Protein AF-A0AAQ1GIZ4-F1 (afdb_monomer)

Mean predicted aligned error: 4.88 Å

Foldseek 3Di:
DDDQAPCVLVQLCCLCVPNHPPPDHVVSSVVVCVVCPPPDRPPHHHDDDDPD

Radius of gyration: 10.88 Å; Cα contacts (8 Å, |Δi|>4): 64; chains: 1; bounding box: 23×30×25 Å

Organism: NCBI:txid92647

Nearest PDB structures (foldseek):
  2h8w-assembly1_A  TM=2.464E-01  e=4.417E+00  Thermus thermophilus

Secondary structure (DSSP, 8-state):
-----HHHHHHHHHHHHT--TT---HHHHHHHHHHHTT---TTS-SS-----

Structure (mmCIF, N/CA/C/O backbone):
data_AF-A0AAQ1GIZ4-F1
#
_entry.id   AF-A0AAQ1GIZ4-F1
#
loop_
_atom_site.group_PDB
_atom_site.id
_atom_site.type_symbol
_atom_site.label_atom_id
_atom_site.label_alt_id
_atom_site.label_comp_id
_atom_site.label_asym_id
_atom_site.label_entity_id
_atom_site.label_seq_id
_atom_site.pdbx_PDB_ins_code
_atom_site.Cartn_x
_atom_site.Cartn_y
_atom_site.Cartn_z
_atom_site.occupancy
_atom_site.B_iso_or_equiv
_atom_site.auth_seq_id
_atom_site.auth_comp_id
_atom_site.auth_asym_id
_atom_site.auth_atom_id
_atom_site.pdbx_PDB_model_num
ATOM 1 N N . MET A 1 1 ? -5.311 -2.071 -9.957 1.00 66.50 1 MET A N 1
ATOM 2 C CA . MET A 1 1 ? -4.433 -1.064 -10.608 1.00 66.50 1 MET A CA 1
ATOM 3 C C . MET A 1 1 ? -2.983 -1.549 -10.624 1.00 66.50 1 MET A C 1
ATOM 5 O O . MET A 1 1 ? -2.558 -2.110 -9.617 1.00 66.50 1 MET A O 1
ATOM 9 N N . PRO A 1 2 ? -2.214 -1.329 -11.708 1.00 76.19 2 PRO A N 1
ATOM 10 C CA . PRO A 1 2 ? -0.772 -1.589 -11.733 1.00 76.19 2 PRO A CA 1
ATOM 11 C C . PRO A 1 2 ? 0.005 -0.547 -10.913 1.00 76.19 2 PRO A C 1
ATOM 13 O O . PRO A 1 2 ? -0.407 0.613 -10.835 1.00 76.19 2 PRO A O 1
ATOM 16 N N . MET A 1 3 ? 1.127 -0.960 -10.318 1.00 83.38 3 MET A N 1
ATOM 17 C CA . MET A 1 3 ? 2.025 -0.080 -9.571 1.00 83.38 3 MET A CA 1
ATOM 18 C C . MET A 1 3 ? 2.821 0.809 -10.533 1.00 83.38 3 MET A C 1
ATOM 20 O O . MET A 1 3 ? 3.495 0.310 -11.429 1.00 83.38 3 MET A O 1
ATOM 24 N N . LYS A 1 4 ? 2.729 2.131 -10.355 1.00 85.44 4 LYS A N 1
ATOM 25 C CA . LYS A 1 4 ? 3.342 3.133 -11.246 1.00 85.44 4 LYS A CA 1
ATOM 26 C C . LYS A 1 4 ? 4.554 3.838 -10.634 1.00 85.44 4 LYS A C 1
ATOM 28 O O . LYS A 1 4 ? 5.326 4.447 -11.368 1.00 85.44 4 LYS A O 1
ATOM 33 N N . SER A 1 5 ? 4.708 3.804 -9.310 1.00 89.12 5 SER A N 1
ATOM 34 C CA . SER A 1 5 ? 5.847 4.402 -8.605 1.00 89.12 5 SER A CA 1
ATOM 35 C C . SER A 1 5 ? 6.043 3.806 -7.212 1.00 89.12 5 SER A C 1
ATOM 37 O O . SER A 1 5 ? 5.107 3.253 -6.624 1.00 89.12 5 SER A O 1
ATOM 39 N N . LYS A 1 6 ? 7.244 3.981 -6.649 1.00 91.19 6 LYS A N 1
ATOM 40 C CA . LYS A 1 6 ? 7.562 3.573 -5.268 1.00 91.19 6 LYS A CA 1
ATOM 41 C C . LYS A 1 6 ? 6.711 4.323 -4.242 1.00 91.19 6 LYS A C 1
ATOM 43 O O . LYS A 1 6 ? 6.181 3.707 -3.320 1.00 91.19 6 LYS A O 1
ATOM 48 N N . ALA A 1 7 ? 6.492 5.623 -4.446 1.00 89.38 7 ALA A N 1
ATOM 49 C CA . ALA A 1 7 ? 5.624 6.430 -3.591 1.00 89.38 7 ALA A CA 1
ATOM 50 C C . ALA A 1 7 ? 4.166 5.946 -3.602 1.00 89.38 7 ALA A C 1
ATOM 52 O O . ALA A 1 7 ? 3.534 5.898 -2.550 1.00 89.38 7 ALA A O 1
ATOM 53 N N . GLN A 1 8 ? 3.642 5.532 -4.765 1.00 90.31 8 GLN A N 1
ATOM 54 C CA . GLN A 1 8 ? 2.302 4.950 -4.838 1.00 90.31 8 GLN A CA 1
ATOM 55 C C . GLN A 1 8 ? 2.236 3.643 -4.047 1.00 90.31 8 GLN A C 1
ATOM 57 O O . GLN A 1 8 ? 1.271 3.428 -3.320 1.00 90.31 8 GLN A O 1
ATOM 62 N N . ASN A 1 9 ? 3.262 2.792 -4.159 1.00 90.19 9 ASN A N 1
ATOM 63 C CA . ASN A 1 9 ? 3.309 1.552 -3.394 1.00 90.19 9 ASN A CA 1
ATOM 64 C C . ASN A 1 9 ? 3.265 1.816 -1.886 1.00 90.19 9 ASN A C 1
ATOM 66 O O . ASN A 1 9 ? 2.425 1.265 -1.184 1.00 90.19 9 ASN A O 1
ATOM 70 N N . ARG A 1 10 ? 4.120 2.722 -1.397 1.00 90.25 10 ARG A N 1
ATOM 71 C CA . ARG A 1 10 ? 4.157 3.105 0.022 1.00 90.25 10 ARG A CA 1
ATOM 72 C C . ARG A 1 10 ? 2.816 3.656 0.502 1.00 90.25 10 ARG A C 1
ATOM 74 O O . ARG A 1 10 ? 2.334 3.239 1.546 1.00 90.25 10 ARG A O 1
ATOM 81 N N . ALA A 1 11 ? 2.185 4.528 -0.283 1.00 91.19 11 ALA A N 1
ATOM 82 C CA . ALA A 1 11 ? 0.871 5.077 0.040 1.00 91.19 11 ALA A CA 1
ATOM 83 C C . ALA A 1 11 ? -0.217 3.994 0.142 1.00 91.19 11 ALA A C 1
ATOM 85 O O . ALA A 1 11 ? -1.053 4.044 1.041 1.00 91.19 11 ALA A O 1
ATOM 86 N N . MET A 1 12 ? -0.200 3.008 -0.759 1.00 91.94 12 MET A N 1
ATOM 87 C CA . MET A 1 12 ? -1.157 1.899 -0.749 1.00 91.94 12 MET A CA 1
ATOM 88 C C . MET A 1 12 ? -0.923 0.938 0.420 1.00 91.94 12 MET A C 1
ATOM 90 O O . MET A 1 12 ? -1.893 0.504 1.034 1.00 91.94 12 MET A O 1
ATOM 94 N N . HIS A 1 13 ? 0.333 0.645 0.767 1.00 90.25 13 HIS A N 1
ATOM 95 C CA . HIS A 1 13 ? 0.660 -0.154 1.953 1.00 90.25 13 HIS A CA 1
ATOM 96 C C . HIS A 1 13 ? 0.262 0.560 3.251 1.00 90.25 13 HIS A C 1
ATOM 98 O O . HIS A 1 13 ? -0.436 -0.031 4.070 1.00 90.25 13 HIS A O 1
ATOM 104 N N . ALA A 1 14 ? 0.573 1.853 3.387 1.00 92.19 14 ALA A N 1
ATOM 105 C CA . ALA A 1 14 ? 0.115 2.654 4.522 1.00 92.19 14 ALA A CA 1
ATOM 106 C C . ALA A 1 14 ? -1.421 2.661 4.621 1.00 92.19 14 ALA A C 1
ATOM 108 O O . ALA A 1 14 ? -1.992 2.514 5.700 1.00 92.19 14 ALA A O 1
ATOM 109 N N . ALA A 1 15 ? -2.117 2.752 3.483 1.00 92.44 15 ALA A N 1
ATOM 110 C CA . ALA A 1 15 ? -3.569 2.631 3.450 1.00 92.44 15 ALA A CA 1
ATOM 111 C C . ALA A 1 15 ? -4.064 1.242 3.871 1.00 92.44 15 ALA A C 1
ATOM 113 O O . A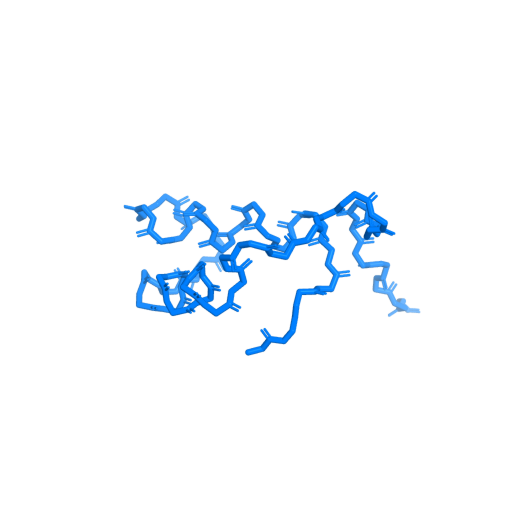LA A 1 15 ? -5.042 1.155 4.607 1.00 92.44 15 ALA A O 1
ATOM 114 N N . ALA A 1 16 ? -3.392 0.165 3.454 1.00 92.12 16 ALA A N 1
ATOM 115 C CA . ALA A 1 16 ? -3.741 -1.206 3.830 1.00 92.12 16 ALA A CA 1
ATOM 116 C C . ALA A 1 16 ? -3.705 -1.419 5.353 1.00 92.12 16 ALA A C 1
ATOM 118 O O . ALA A 1 16 ? -4.551 -2.134 5.902 1.00 92.12 16 ALA A O 1
ATOM 119 N N . GLU A 1 17 ? -2.759 -0.763 6.023 1.00 91.44 17 GLU A N 1
ATOM 120 C C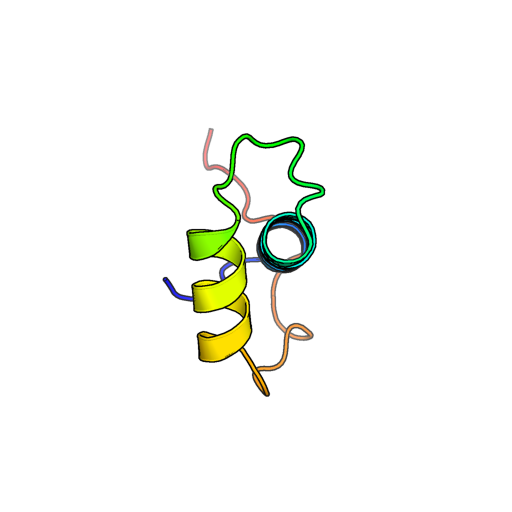A . GLU A 1 17 ? -2.601 -0.762 7.480 1.00 91.44 17 GLU A CA 1
ATOM 121 C C . GLU A 1 17 ? -3.643 0.145 8.162 1.00 91.44 17 GLU A C 1
ATOM 123 O O . GLU A 1 17 ? -4.190 -0.201 9.210 1.00 91.44 17 GLU A O 1
ATOM 128 N N . GLY A 1 18 ? -4.069 1.216 7.487 1.00 89.69 18 GLY A N 1
ATOM 129 C CA . GLY A 1 18 ? -5.049 2.190 7.983 1.00 89.69 18 GLY A CA 1
ATOM 130 C C . GLY A 1 18 ? -4.448 3.562 8.295 1.00 89.69 18 GLY A C 1
ATOM 131 O O . GLY A 1 18 ? -5.130 4.403 8.863 1.00 89.69 18 GLY A O 1
ATOM 132 N N . HIS A 1 19 ? -3.205 3.803 7.885 1.00 89.50 19 HIS A N 1
ATOM 133 C CA . HIS A 1 19 ? -2.458 5.047 8.076 1.00 89.50 19 HIS A CA 1
ATOM 134 C C . HIS A 1 19 ? -2.453 5.921 6.806 1.00 89.50 19 HIS A C 1
ATOM 136 O O . HIS A 1 19 ? -1.454 6.565 6.482 1.00 89.50 19 HIS A O 1
ATOM 142 N N . SER A 1 20 ? -3.538 5.912 6.017 1.00 84.94 20 SER A N 1
ATOM 143 C CA . SER A 1 20 ? -3.586 6.733 4.800 1.00 84.94 20 SER A CA 1
ATOM 144 C C . SER A 1 20 ? -3.878 8.196 5.117 1.00 84.94 20 SER A C 1
ATOM 146 O O . SER A 1 20 ? -5.006 8.551 5.437 1.00 84.94 20 SER A O 1
ATOM 148 N N . ASN A 1 21 ? -2.890 9.060 4.888 1.00 84.38 21 ASN A N 1
ATOM 149 C CA . ASN A 1 21 ? -3.071 10.517 4.923 1.00 84.38 21 ASN A CA 1
ATOM 150 C C . ASN A 1 21 ? -3.608 11.087 3.595 1.00 84.38 21 ASN A C 1
ATOM 152 O O . ASN A 1 21 ? -3.840 12.284 3.478 1.00 84.38 21 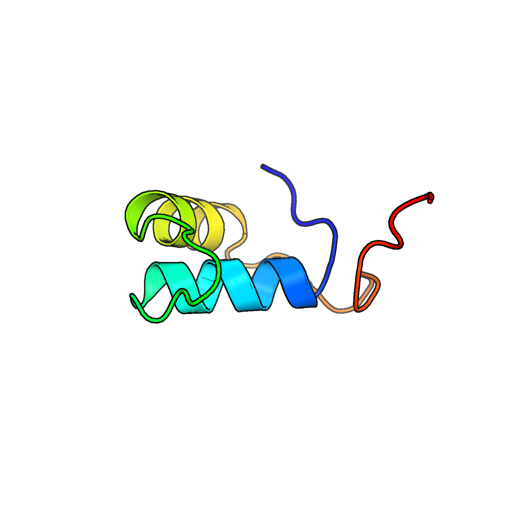ASN A O 1
ATOM 156 N N . LEU A 1 22 ? -3.767 10.241 2.570 1.00 84.00 22 LEU A N 1
ATOM 157 C CA . LEU A 1 22 ? -4.146 10.632 1.205 1.00 84.00 22 LEU A CA 1
ATOM 158 C C . LEU A 1 22 ? -5.613 10.304 0.879 1.00 84.00 22 LEU A C 1
ATOM 160 O O . LEU A 1 22 ? -5.996 10.311 -0.288 1.00 84.00 22 LEU A O 1
ATOM 164 N N . GLY A 1 23 ? -6.414 9.951 1.889 1.00 88.00 23 GLY A N 1
ATOM 165 C CA . GLY A 1 23 ? -7.814 9.555 1.707 1.00 88.00 23 GLY A CA 1
ATOM 166 C C . GLY A 1 23 ? -7.992 8.226 0.965 1.00 88.00 23 GLY A C 1
A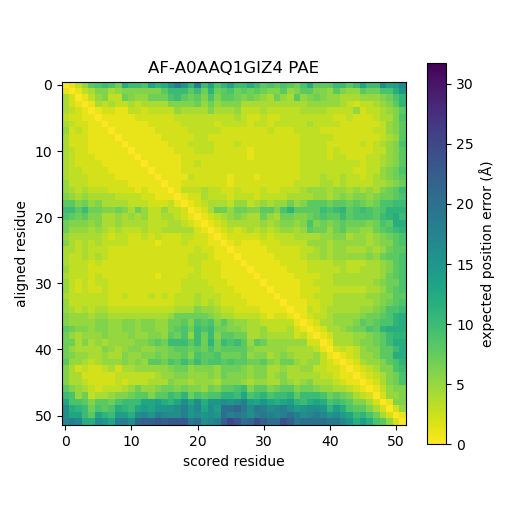TOM 167 O O . GLY A 1 23 ? -9.063 7.962 0.426 1.00 88.00 23 GLY A O 1
ATOM 168 N N . ILE A 1 24 ? -6.956 7.381 0.904 1.00 88.19 24 ILE A N 1
ATOM 169 C CA . ILE A 1 24 ? -7.046 6.076 0.243 1.00 88.19 24 ILE A CA 1
ATOM 170 C C . ILE A 1 24 ? -7.783 5.117 1.187 1.00 88.19 24 ILE A C 1
ATOM 172 O O . ILE A 1 24 ? -7.301 4.877 2.299 1.00 88.19 24 ILE A O 1
ATOM 176 N N . PRO A 1 25 ? -8.909 4.512 0.766 1.00 92.19 25 PRO A N 1
ATOM 177 C CA . PRO A 1 25 ? -9.631 3.572 1.610 1.00 92.19 25 PRO A CA 1
ATOM 178 C C . PRO A 1 25 ? -8.781 2.347 1.960 1.00 92.19 25 PRO A C 1
ATOM 180 O O . PRO A 1 25 ? -8.096 1.780 1.103 1.00 92.19 25 PRO A O 1
ATOM 183 N N . LYS A 1 26 ? -8.910 1.856 3.199 1.00 92.94 26 LYS A N 1
ATOM 184 C CA . LYS A 1 26 ? -8.182 0.669 3.683 1.00 92.94 26 LYS A CA 1
ATOM 185 C C . LYS A 1 26 ? -8.385 -0.561 2.798 1.00 92.94 26 LYS A C 1
ATOM 187 O O . LYS A 1 26 ? -7.437 -1.293 2.520 1.00 92.94 26 LYS A O 1
ATOM 192 N N . LYS A 1 27 ? -9.614 -0.765 2.310 1.00 93.62 27 LYS A N 1
ATOM 193 C CA . LYS A 1 27 ? -9.959 -1.860 1.389 1.00 93.62 27 LYS A CA 1
ATOM 194 C C . LYS A 1 2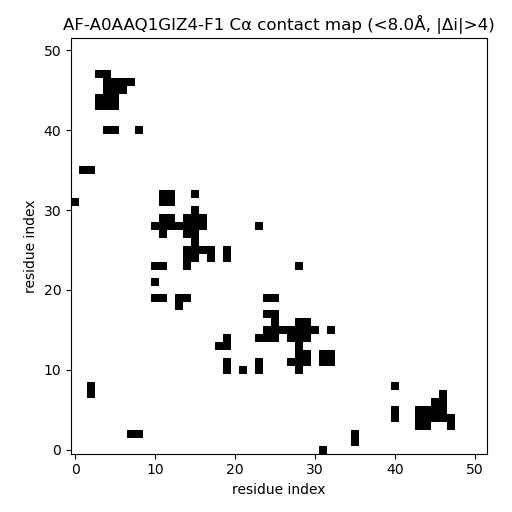7 ? -9.124 -1.808 0.104 1.00 93.62 27 LYS A C 1
ATOM 196 O O . LYS A 1 27 ? -8.550 -2.820 -0.282 1.00 93.62 27 LYS A O 1
ATOM 201 N N . VAL A 1 28 ? -8.987 -0.622 -0.492 1.00 91.56 28 VAL A N 1
ATOM 202 C 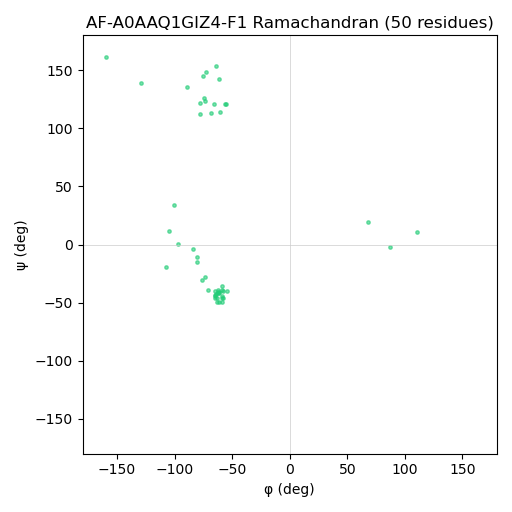CA . VAL A 1 28 ? -8.209 -0.408 -1.723 1.00 91.56 28 VAL A CA 1
ATOM 203 C C . VAL A 1 28 ? -6.725 -0.683 -1.485 1.00 91.56 28 VAL A C 1
ATOM 205 O O . VAL A 1 28 ? -6.095 -1.366 -2.290 1.00 91.56 28 VAL A O 1
ATOM 208 N N . GLY A 1 29 ? -6.175 -0.214 -0.361 1.00 91.50 29 GLY A N 1
ATOM 209 C CA . GLY A 1 29 ? -4.792 -0.506 0.023 1.00 91.50 29 GLY A CA 1
ATOM 210 C C . GLY A 1 29 ? -4.529 -2.008 0.172 1.00 91.50 29 GLY A C 1
ATOM 211 O O . GLY A 1 29 ? -3.560 -2.522 -0.385 1.00 91.50 29 GLY A O 1
ATOM 212 N N . LYS A 1 30 ? -5.423 -2.738 0.858 1.00 92.88 30 LYS A N 1
ATOM 213 C CA . LYS A 1 30 ? -5.312 -4.198 1.033 1.00 92.88 30 LYS A CA 1
ATOM 214 C C . LYS A 1 30 ? -5.395 -4.956 -0.290 1.00 92.88 30 LYS A C 1
ATOM 216 O O . LYS A 1 30 ? -4.578 -5.840 -0.538 1.00 92.88 30 LYS A O 1
ATOM 221 N N . GLU A 1 31 ? -6.358 -4.615 -1.145 1.00 92.56 31 GLU A N 1
ATOM 222 C CA . GLU A 1 31 ? -6.490 -5.224 -2.474 1.00 92.56 31 GLU A CA 1
ATOM 223 C C . GLU A 1 31 ? -5.249 -4.959 -3.330 1.00 92.56 31 GLU A C 1
ATOM 225 O O . GLU A 1 31 ? -4.729 -5.867 -3.978 1.00 92.56 31 GLU A O 1
ATOM 230 N N . PHE A 1 32 ? -4.717 -3.736 -3.283 1.00 90.62 32 PHE A N 1
ATOM 231 C CA . PHE A 1 32 ? -3.494 -3.386 -3.991 1.00 90.62 32 PHE A CA 1
ATOM 232 C C . PHE A 1 32 ? -2.288 -4.182 -3.481 1.00 90.62 32 PHE A C 1
ATOM 234 O O . PHE A 1 32 ? -1.582 -4.783 -4.289 1.00 90.62 32 PHE A O 1
ATOM 241 N N . ALA A 1 33 ? -2.075 -4.234 -2.163 1.00 88.38 33 ALA A N 1
ATOM 242 C CA . ALA A 1 33 ? -0.979 -4.986 -1.554 1.00 88.38 33 ALA A CA 1
ATOM 243 C C . ALA A 1 33 ? -1.051 -6.480 -1.908 1.00 88.38 33 ALA A C 1
ATOM 245 O O . ALA A 1 33 ? -0.033 -7.080 -2.237 1.00 88.38 33 ALA A O 1
ATOM 246 N N . LYS A 1 34 ? -2.259 -7.062 -1.938 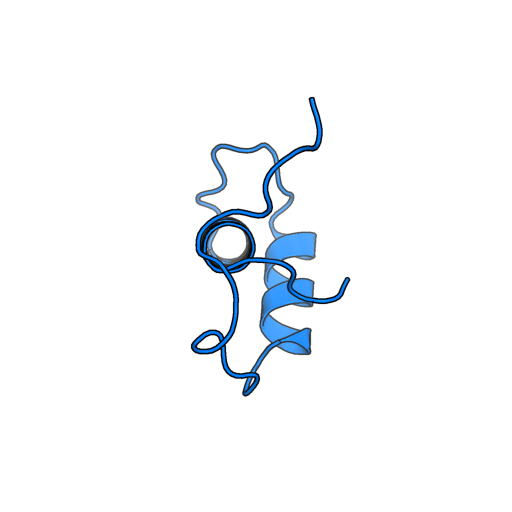1.00 90.31 34 LYS A N 1
ATOM 247 C CA . LYS A 1 34 ? -2.480 -8.455 -2.350 1.00 90.31 34 LYS A CA 1
ATOM 248 C C . LYS A 1 34 ? -2.126 -8.690 -3.823 1.00 90.31 34 LYS A C 1
ATOM 250 O O . LYS A 1 34 ? -1.461 -9.666 -4.143 1.00 90.31 34 LYS A O 1
ATOM 255 N N . VAL A 1 35 ? -2.531 -7.790 -4.723 1.00 88.25 35 VAL A N 1
ATOM 256 C CA . VAL A 1 35 ? -2.275 -7.906 -6.176 1.00 88.25 35 VAL A CA 1
ATOM 257 C C . VAL A 1 35 ? -0.813 -7.630 -6.547 1.00 88.25 35 VAL A C 1
ATOM 259 O O . VAL A 1 35 ? -0.323 -8.121 -7.569 1.00 88.25 35 VAL A O 1
ATOM 262 N N . GLN A 1 36 ? -0.116 -6.808 -5.762 1.00 84.50 36 GLN A N 1
ATOM 263 C CA . GLN A 1 36 ? 1.294 -6.475 -5.982 1.00 84.50 36 GLN A CA 1
ATOM 264 C C . GLN A 1 36 ? 2.262 -7.316 -5.145 1.00 84.50 36 GLN A C 1
ATOM 266 O O . GLN A 1 36 ? 3.474 -7.138 -5.269 1.00 84.50 36 GLN A O 1
ATOM 271 N N . HIS A 1 37 ? 1.750 -8.246 -4.338 1.00 80.31 37 HIS A N 1
ATOM 272 C CA . HIS A 1 37 ? 2.561 -9.154 -3.542 1.00 80.31 37 HIS A CA 1
ATOM 273 C C . HIS A 1 37 ? 3.531 -9.932 -4.448 1.00 80.31 37 HIS A C 1
ATOM 275 O O . HIS A 1 37 ? 3.113 -10.594 -5.396 1.00 80.31 37 HIS A O 1
ATOM 281 N N . GLY A 1 38 ? 4.835 -9.804 -4.188 1.00 80.19 38 GLY A N 1
ATOM 282 C CA . GLY A 1 38 ? 5.896 -10.443 -4.977 1.00 80.19 38 GLY A CA 1
ATOM 283 C C . GLY A 1 38 ? 6.383 -9.665 -6.207 1.00 80.19 38 GLY A C 1
ATOM 284 O O . GLY A 1 38 ? 7.321 -10.114 -6.862 1.00 80.19 38 GLY A O 1
ATOM 285 N N . LYS A 1 39 ? 5.820 -8.492 -6.534 1.00 82.62 39 LYS A N 1
ATOM 286 C CA . LYS A 1 39 ? 6.323 -7.671 -7.651 1.00 82.62 39 LYS A CA 1
ATOM 287 C C . LYS A 1 39 ? 7.409 -6.703 -7.198 1.00 82.62 39 LYS A C 1
ATOM 289 O O . LYS A 1 39 ? 7.282 -6.022 -6.183 1.00 82.62 39 LYS A O 1
ATOM 294 N N . SER A 1 40 ? 8.480 -6.615 -7.984 1.00 79.25 40 SER A N 1
ATOM 295 C CA . SER A 1 40 ? 9.624 -5.769 -7.648 1.00 79.25 40 SER A CA 1
ATOM 296 C C . SER A 1 40 ? 9.330 -4.283 -7.865 1.00 79.25 40 SER A C 1
ATOM 298 O O . SER A 1 40 ? 8.987 -3.842 -8.960 1.00 79.25 40 SER A O 1
ATOM 300 N N . VAL A 1 41 ? 9.556 -3.493 -6.816 1.00 83.38 41 VAL A N 1
ATOM 301 C CA . VAL A 1 41 ? 9.542 -2.020 -6.832 1.00 83.38 41 VAL A CA 1
ATOM 302 C C . VAL A 1 41 ? 10.839 -1.411 -7.372 1.00 83.38 41 VAL A C 1
ATOM 304 O O . VAL A 1 41 ? 10.897 -0.201 -7.586 1.00 83.38 41 VAL A O 1
ATOM 307 N N . LYS A 1 42 ? 11.904 -2.204 -7.561 1.00 82.00 42 LYS A N 1
ATOM 308 C CA . LYS A 1 42 ? 13.275 -1.692 -7.741 1.00 82.00 42 LYS A CA 1
ATOM 309 C C . LYS A 1 42 ? 13.431 -0.816 -8.988 1.00 82.00 42 LYS A C 1
ATOM 311 O O . LYS A 1 42 ? 14.051 0.242 -8.900 1.00 82.00 42 LYS A O 1
ATOM 316 N N . ILE A 1 43 ? 12.819 -1.242 -10.094 1.00 86.06 43 ILE A N 1
ATOM 317 C CA . ILE A 1 43 ? 12.901 -0.605 -11.421 1.00 86.06 43 ILE A CA 1
ATOM 318 C C . ILE A 1 43 ? 11.960 0.609 -11.529 1.00 86.06 43 ILE A C 1
ATOM 320 O O . ILE A 1 43 ? 12.096 1.435 -12.428 1.00 86.06 43 ILE A O 1
ATOM 324 N N . LEU A 1 44 ? 11.009 0.760 -10.601 1.00 84.31 44 LEU A N 1
ATOM 325 C CA . LEU A 1 44 ? 10.040 1.846 -10.672 1.00 84.31 44 LEU A CA 1
ATOM 326 C C . LEU A 1 44 ? 10.650 3.196 -10.269 1.00 84.31 44 LEU A C 1
ATOM 328 O O . LEU A 1 44 ? 11.457 3.266 -9.332 1.00 84.31 44 LEU A O 1
ATOM 3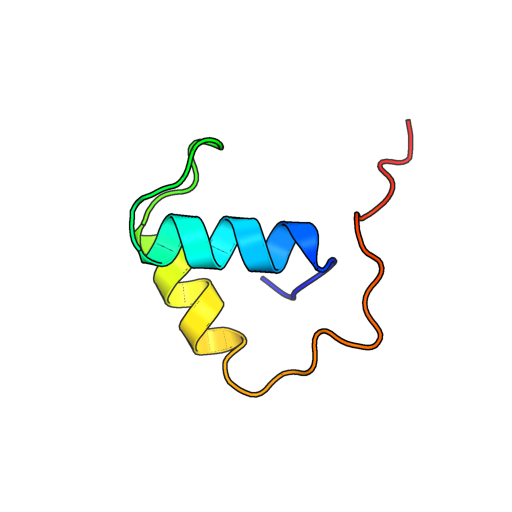32 N N . PRO A 1 45 ? 10.208 4.290 -10.913 1.00 88.12 45 PRO A N 1
ATOM 333 C CA . PRO A 1 45 ? 10.576 5.633 -10.494 1.00 88.12 45 PRO A CA 1
ATOM 334 C C . PRO A 1 45 ? 10.020 5.936 -9.094 1.00 88.12 45 PRO A C 1
ATOM 336 O O . PRO A 1 45 ? 8.988 5.398 -8.678 1.00 88.12 45 PRO A O 1
ATOM 339 N N . GLU A 1 46 ? 10.684 6.839 -8.369 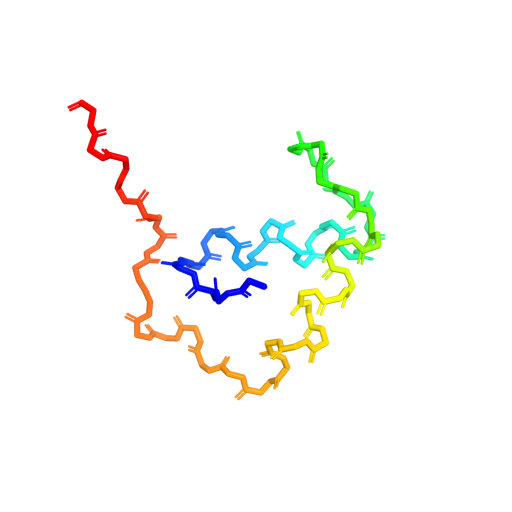1.00 87.88 46 GLU A N 1
ATOM 340 C CA . GLU A 1 46 ? 10.298 7.195 -6.996 1.00 87.88 46 GLU A CA 1
ATOM 341 C C . GLU A 1 46 ? 8.888 7.802 -6.939 1.00 87.88 46 GLU A C 1
ATOM 343 O O . GLU A 1 46 ? 8.011 7.336 -6.211 1.00 87.88 46 GLU A O 1
ATOM 348 N N . LYS A 1 47 ? 8.622 8.788 -7.797 1.00 84.56 47 LYS A N 1
ATOM 349 C CA . LYS A 1 47 ? 7.302 9.387 -8.010 1.00 84.56 47 LYS A CA 1
ATOM 350 C C . LYS A 1 47 ? 7.010 9.387 -9.504 1.00 84.56 47 LYS A C 1
ATOM 352 O O . LYS A 1 47 ? 7.889 9.694 -10.308 1.00 84.56 47 LYS A O 1
ATOM 357 N N . LYS A 1 48 ? 5.770 9.076 -9.891 1.00 79.75 48 LYS A N 1
ATOM 358 C CA . LYS A 1 48 ? 5.336 9.311 -11.270 1.00 79.75 48 LYS A CA 1
ATOM 359 C C . LYS A 1 48 ? 5.283 10.829 -11.453 1.00 79.75 48 LYS A C 1
ATOM 361 O O . LYS A 1 48 ? 4.472 11.475 -10.795 1.00 79.75 48 LYS A O 1
ATOM 366 N N . ARG A 1 49 ? 6.152 11.400 -12.296 1.00 73.31 49 ARG A N 1
ATOM 367 C CA . ARG A 1 49 ? 6.046 12.819 -12.671 1.00 73.31 49 ARG A CA 1
ATOM 368 C C . ARG A 1 49 ? 4.643 13.051 -13.231 1.00 73.31 49 ARG A C 1
ATOM 370 O O . ARG A 1 49 ? 4.250 12.398 -14.199 1.00 73.31 49 ARG A O 1
ATOM 377 N N . SER A 1 50 ? 3.890 13.949 -12.604 1.00 61.75 50 SER A N 1
ATOM 378 C CA . SER A 1 50 ? 2.731 14.539 -13.262 1.00 61.75 50 SER A CA 1
ATOM 379 C C . SER A 1 50 ? 3.286 15.363 -14.418 1.00 61.75 50 SER A C 1
ATOM 381 O O . SER A 1 50 ? 4.116 16.238 -14.171 1.00 61.75 50 SER A O 1
ATOM 383 N N . LYS A 1 51 ? 2.895 15.071 -15.666 1.00 61.16 51 LYS A N 1
ATOM 384 C CA . LYS A 1 51 ? 2.978 16.105 -16.705 1.00 61.16 51 LYS A CA 1
ATOM 385 C C . LYS A 1 51 ? 2.074 17.223 -16.189 1.00 61.16 51 LYS A C 1
ATOM 387 O O . LYS A 1 51 ? 0.907 16.959 -15.899 1.00 61.16 51 LYS A O 1
ATOM 392 N N . ARG A 1 52 ? 2.682 18.356 -15.873 1.00 50.81 52 ARG A N 1
ATOM 393 C CA . ARG A 1 52 ? 1.988 19.567 -15.459 1.00 50.81 52 ARG A CA 1
ATOM 394 C C . ARG A 1 52 ? 1.669 20.357 -16.715 1.00 50.81 52 ARG A C 1
ATOM 396 O O . ARG A 1 52 ? 2.492 20.250 -17.654 1.00 50.81 52 ARG A O 1
#

pLDDT: mean 85.33, std 8.75, range [50.81, 93.62]

Solvent-accessible surface area (backbone atoms only — not comparable to full-atom values): 3155 Å² total; per-residue (Å²): 132,84,89,70,16,43,50,55,50,52,51,30,48,34,3,39,77,64,67,36,89,79,79,51,52,39,68,57,11,42,54,46,48,63,74,46,62,92,61,81,59,81,88,44,47,61,61,68,79,72,88,125

Sequence (52 aa):
MPMKSKAQNRAMHAAAEGHSNLGIPKKVGKEFAKVQHGKSVKILPEKKRSKR